Protein AF-A0A096M8L5-F1 (afdb_monomer)

Organism: Poecilia formosa (NCBI:txid48698)

Mean predicted aligned error: 12.7 Å

Radius of gyration: 26.55 Å; Cα contacts (8 Å, |Δi|>4): 60; chains: 1; bounding box: 54×71×53 Å

Foldseek 3Di:
DVVVVVVVVVVVVVVVVVVVVVVVCCVVVVDDDPPPCPTPVNVVVVVVVVVVCVVVVVVVCVVVVHDPVNVVVVVVVVVVLLVVLVVVLVVLVVVCVVPDDPDDPPPDDPVVVVVVVVVVVVSVQSNQVSDVQRKDFDPPPDDPPDDPVPPGGPDIDGDDDDPVPPDD

pLDDT: mean 83.54, std 12.64, range [34.56, 95.94]

Secondary structure (DSSP, 8-state):
-HHHHHHHHHHHHHHHHHHHHHHHHHHTTSS--TT-TT-HHHHHHHHHHHHHHHHHHHHHHHHTT--HHHHHHHHHHHHHHHHHHHHHHHHHHHHHHHH------TT--HHHHHHHHHHHHHHHHHHHHTSSSPEEE-TT-PPTT--TT--S-S-EEE----GGG---

Structure (mmCIF, N/CA/C/O backbone):
data_AF-A0A096M8L5-F1
#
_entry.id   AF-A0A096M8L5-F1
#
loop_
_atom_site.group_PDB
_atom_site.id
_atom_site.type_symbol
_atom_site.label_atom_id
_atom_site.label_alt_id
_atom_site.label_comp_id
_atom_site.label_asym_id
_atom_site.label_entity_id
_atom_site.label_seq_id
_atom_site.pdbx_PDB_ins_code
_atom_site.Cartn_x
_atom_site.Cartn_y
_atom_site.Cartn_z
_atom_site.occupancy
_atom_site.B_iso_or_equiv
_atom_site.auth_seq_id
_atom_site.auth_comp_id
_atom_site.auth_asym_id
_atom_site.auth_atom_id
_atom_site.pdbx_PDB_model_num
ATOM 1 N N . ARG A 1 1 ? 16.024 59.455 9.142 1.00 62.53 1 ARG A N 1
ATOM 2 C CA . ARG A 1 1 ? 16.166 58.588 7.944 1.00 62.53 1 ARG A CA 1
ATOM 3 C C . ARG A 1 1 ? 17.204 57.492 8.172 1.00 62.53 1 ARG A C 1
ATOM 5 O O . ARG A 1 1 ? 16.772 56.380 8.407 1.00 62.53 1 ARG A O 1
ATOM 12 N N . LYS A 1 2 ? 18.502 57.797 8.334 1.00 75.19 2 LYS A N 1
ATOM 13 C CA . LYS A 1 2 ? 19.564 56.783 8.570 1.00 75.19 2 LYS A CA 1
ATOM 14 C C . LYS A 1 2 ? 19.335 55.781 9.725 1.00 75.19 2 LYS A C 1
ATOM 16 O O . LYS A 1 2 ? 19.750 54.636 9.624 1.00 75.19 2 LYS A O 1
ATOM 21 N N . ILE A 1 3 ? 18.700 56.196 10.827 1.00 80.00 3 ILE A N 1
ATOM 22 C CA . ILE A 1 3 ? 18.400 55.302 11.969 1.00 80.00 3 ILE A CA 1
ATOM 23 C C . ILE A 1 3 ? 17.298 54.294 11.614 1.00 80.00 3 ILE A C 1
ATOM 25 O O . ILE A 1 3 ? 17.413 53.125 11.962 1.00 80.00 3 ILE A O 1
ATOM 29 N N . ILE A 1 4 ? 16.277 54.741 10.880 1.00 79.69 4 ILE A N 1
ATOM 30 C CA . ILE A 1 4 ? 15.154 53.905 10.437 1.00 79.69 4 ILE A CA 1
ATOM 31 C C . ILE A 1 4 ? 15.658 52.884 9.412 1.00 79.69 4 ILE A C 1
ATOM 33 O O . ILE A 1 4 ? 15.427 51.696 9.577 1.00 79.69 4 ILE A O 1
ATOM 37 N N . GLU A 1 5 ? 16.466 53.324 8.442 1.00 84.88 5 GLU A N 1
ATOM 38 C CA . GLU A 1 5 ? 17.092 52.442 7.440 1.00 84.88 5 GLU A CA 1
ATOM 39 C C . GLU A 1 5 ? 17.976 51.359 8.084 1.00 84.88 5 GLU A C 1
ATOM 41 O O . GLU A 1 5 ? 18.007 50.212 7.638 1.00 84.88 5 GLU A O 1
ATOM 46 N N . LYS A 1 6 ? 18.694 51.701 9.162 1.00 88.88 6 LYS A N 1
ATOM 47 C CA . LYS A 1 6 ? 19.486 50.724 9.919 1.00 88.88 6 LYS A CA 1
ATOM 48 C C . LYS A 1 6 ? 18.592 49.717 10.647 1.00 88.88 6 LYS A C 1
ATOM 50 O O . LYS A 1 6 ? 18.864 48.523 10.585 1.00 88.88 6 LYS A O 1
ATOM 55 N N . GLN A 1 7 ? 17.528 50.189 11.297 1.00 86.19 7 GLN A N 1
ATOM 56 C CA . GLN A 1 7 ? 16.564 49.324 11.983 1.00 86.19 7 GLN A CA 1
ATOM 57 C C . GLN A 1 7 ? 15.866 48.365 11.014 1.00 86.19 7 GLN A C 1
ATOM 59 O O . GLN A 1 7 ? 15.718 47.191 11.336 1.00 86.19 7 GLN A O 1
ATOM 64 N N . GLU A 1 8 ? 15.500 48.826 9.817 1.00 88.25 8 GLU A N 1
ATOM 65 C CA . GLU A 1 8 ? 14.907 47.983 8.772 1.00 88.25 8 GLU A CA 1
ATOM 66 C C . GLU A 1 8 ? 15.873 46.888 8.309 1.00 88.25 8 GLU A C 1
ATOM 68 O O . GLU A 1 8 ? 15.488 45.724 8.212 1.00 88.25 8 GLU A O 1
ATOM 73 N N . LYS A 1 9 ? 17.151 47.227 8.098 1.00 91.62 9 LYS A N 1
ATOM 74 C CA . LYS A 1 9 ? 18.178 46.253 7.702 1.00 91.62 9 LYS A CA 1
ATOM 75 C C . LYS A 1 9 ? 18.429 45.189 8.775 1.00 91.62 9 LYS A C 1
ATOM 77 O O . LYS A 1 9 ? 18.625 44.017 8.448 1.00 91.62 9 LYS A O 1
ATOM 82 N N . ASP A 1 10 ? 18.426 45.587 10.043 1.00 88.94 10 ASP A N 1
ATOM 83 C CA . ASP A 1 10 ? 18.606 44.662 11.163 1.00 88.94 10 ASP A CA 1
ATOM 84 C C . ASP A 1 10 ? 17.390 43.729 11.308 1.00 88.94 10 ASP A C 1
ATOM 86 O O . ASP A 1 10 ? 17.554 42.531 11.542 1.00 88.94 10 ASP A O 1
ATOM 90 N N . LEU A 1 11 ? 16.177 44.248 11.096 1.00 89.75 11 LEU A N 1
ATOM 91 C CA . LEU A 1 11 ? 14.937 43.471 11.142 1.00 89.75 11 LEU A CA 1
ATOM 92 C C . LEU A 1 11 ? 14.865 42.454 9.993 1.00 89.75 11 LEU A C 1
ATOM 94 O O . LEU A 1 11 ? 14.497 41.301 10.217 1.00 89.75 11 LEU A O 1
ATOM 98 N N . GLU A 1 12 ? 15.302 42.844 8.796 1.00 91.31 12 GLU A N 1
ATOM 99 C CA . GLU A 1 12 ? 15.388 41.944 7.642 1.00 91.31 12 GLU A CA 1
ATOM 100 C C . GLU A 1 12 ? 16.405 40.814 7.883 1.00 91.31 12 GLU A C 1
ATOM 102 O O . GLU A 1 12 ? 16.093 39.641 7.694 1.00 91.31 12 GLU A O 1
ATOM 107 N N . SER A 1 13 ? 17.583 41.138 8.428 1.00 92.94 13 SER A N 1
ATOM 108 C CA . SER A 1 13 ? 18.605 40.148 8.807 1.00 92.94 13 SER A CA 1
ATOM 109 C C . SER A 1 13 ? 18.115 39.168 9.879 1.00 92.94 13 SER A C 1
ATOM 111 O O . SER A 1 13 ? 18.414 37.972 9.827 1.00 92.94 13 SER A O 1
ATOM 113 N N . LEU A 1 14 ? 17.337 39.650 10.854 1.00 90.88 14 LEU A N 1
ATOM 114 C CA . LEU A 1 14 ? 16.706 38.788 11.853 1.00 90.88 14 LEU A CA 1
ATOM 115 C C . LEU A 1 14 ? 15.666 37.864 11.216 1.00 90.88 14 LEU A C 1
ATOM 117 O O . LEU A 1 14 ? 15.667 36.669 11.511 1.00 90.88 14 LEU A O 1
ATOM 121 N N . LYS A 1 15 ? 14.826 38.384 10.316 1.00 90.56 15 LYS A N 1
ATOM 122 C CA . LYS A 1 15 ? 13.838 37.587 9.580 1.00 90.56 15 LYS A CA 1
ATOM 123 C C . LYS A 1 15 ? 14.508 36.460 8.790 1.00 90.56 15 LYS A C 1
ATOM 125 O O . LYS A 1 15 ? 14.076 35.314 8.899 1.00 90.56 15 LYS A O 1
ATOM 130 N N . ASP A 1 16 ? 15.590 36.759 8.071 1.00 92.06 16 ASP A N 1
ATOM 131 C CA . ASP A 1 16 ? 16.328 35.775 7.270 1.00 92.06 16 ASP A CA 1
ATOM 132 C C . ASP A 1 16 ? 16.984 34.690 8.132 1.00 92.06 16 ASP A C 1
ATOM 134 O O . ASP A 1 16 ? 16.954 33.504 7.792 1.00 92.06 16 ASP A O 1
ATOM 138 N N . LYS A 1 17 ? 17.549 35.067 9.284 1.00 90.81 17 LYS A N 1
ATOM 139 C CA . LYS A 1 17 ? 18.120 34.104 10.238 1.00 90.81 17 LYS A CA 1
ATOM 140 C C . LYS A 1 17 ? 17.056 33.173 10.807 1.00 90.81 17 LYS A C 1
ATOM 142 O O . LYS A 1 17 ? 17.249 31.960 10.790 1.00 90.81 17 LYS A O 1
ATOM 147 N N . VAL A 1 18 ? 15.926 33.727 11.247 1.00 88.62 18 VAL A N 1
ATOM 148 C CA . VAL A 1 18 ? 14.802 32.941 11.774 1.00 88.62 18 VAL A CA 1
ATOM 149 C C . VAL A 1 18 ? 14.257 31.999 10.700 1.00 88.62 18 VAL A C 1
ATOM 151 O O . VAL A 1 18 ? 14.047 30.819 10.971 1.00 88.62 18 VAL A O 1
ATOM 154 N N . ALA A 1 19 ? 14.091 32.475 9.463 1.00 85.19 19 ALA A N 1
ATOM 155 C CA . ALA A 1 19 ? 13.648 31.642 8.349 1.00 85.19 19 ALA A CA 1
ATOM 156 C C . ALA A 1 19 ? 14.611 30.471 8.084 1.00 85.19 19 ALA A C 1
ATOM 158 O O . ALA A 1 19 ? 14.164 29.334 7.917 1.00 85.19 19 ALA A O 1
ATOM 159 N N . ASN A 1 20 ? 15.923 30.720 8.111 1.00 85.19 20 ASN A N 1
ATOM 160 C CA . ASN A 1 20 ? 16.938 29.684 7.924 1.00 85.19 20 ASN A CA 1
ATOM 161 C C . ASN A 1 20 ? 16.948 28.649 9.059 1.00 85.19 20 ASN A C 1
ATOM 163 O O . ASN A 1 20 ? 17.020 27.451 8.789 1.00 85.19 20 ASN A O 1
ATOM 167 N N . GLU A 1 21 ? 16.835 29.071 10.321 1.00 80.56 21 GLU A N 1
ATOM 168 C CA . GLU A 1 21 ? 16.778 28.154 11.470 1.00 80.56 21 GLU A CA 1
ATOM 169 C C . GLU A 1 21 ? 15.517 27.282 11.463 1.00 80.56 21 GLU A C 1
ATOM 171 O O . GLU A 1 21 ? 15.583 26.075 11.731 1.00 80.56 21 GLU A O 1
ATOM 176 N N . VAL A 1 22 ? 14.372 27.866 11.100 1.00 78.88 22 VAL A N 1
ATOM 177 C CA . VAL A 1 22 ? 13.114 27.132 10.928 1.00 78.88 22 VAL A CA 1
ATOM 178 C C . VAL A 1 22 ? 13.233 26.135 9.772 1.00 78.88 22 VAL A C 1
ATOM 180 O O . VAL A 1 22 ? 12.887 24.965 9.942 1.00 78.88 22 VAL A O 1
ATOM 183 N N . ALA A 1 23 ? 13.786 26.545 8.625 1.00 77.94 23 ALA A N 1
ATOM 184 C CA . ALA A 1 23 ? 13.991 25.667 7.471 1.00 77.94 23 ALA A CA 1
ATOM 185 C C . ALA A 1 23 ? 14.943 24.499 7.781 1.00 77.94 23 ALA A C 1
ATOM 187 O O . ALA A 1 23 ? 14.675 23.359 7.396 1.00 77.94 23 ALA A O 1
ATOM 188 N N . LEU A 1 24 ? 16.029 24.753 8.518 1.00 75.94 24 LEU A N 1
ATOM 189 C CA . LEU A 1 24 ? 16.956 23.716 8.975 1.00 75.94 24 LEU A CA 1
ATOM 190 C C . LEU A 1 24 ? 16.294 22.755 9.969 1.00 75.94 24 LEU A C 1
ATOM 192 O O . LEU A 1 24 ? 16.507 21.545 9.885 1.00 75.94 24 LEU A O 1
ATOM 196 N N . SER A 1 25 ? 15.458 23.260 10.876 1.00 69.44 25 SER A N 1
ATOM 197 C CA . SER A 1 25 ? 14.715 22.429 11.834 1.00 69.44 25 SER A CA 1
ATOM 198 C C . SER A 1 25 ? 13.689 21.519 11.143 1.00 69.44 25 SER A C 1
ATOM 200 O O . SER A 1 25 ? 13.581 20.346 11.501 1.00 69.44 25 SER A O 1
ATOM 202 N N . ILE A 1 26 ? 13.022 22.005 10.088 1.00 69.31 26 ILE A N 1
ATOM 203 C CA . ILE A 1 26 ? 12.128 21.193 9.244 1.00 69.31 26 ILE A CA 1
ATOM 204 C C . ILE A 1 26 ? 12.935 20.137 8.477 1.00 69.31 26 ILE A C 1
ATOM 206 O O . ILE A 1 26 ? 12.574 18.962 8.469 1.00 69.31 26 ILE A O 1
ATOM 210 N N . LYS A 1 27 ? 14.067 20.527 7.873 1.00 71.31 27 LYS A N 1
ATOM 211 C CA . LYS A 1 27 ? 14.944 19.619 7.111 1.00 71.31 27 LYS A CA 1
ATOM 212 C C . LYS A 1 27 ? 15.531 18.497 7.975 1.00 71.31 27 LYS A C 1
ATOM 214 O O . LYS A 1 27 ? 15.735 17.394 7.483 1.00 71.31 27 LYS A O 1
ATOM 219 N N . THR A 1 28 ? 15.811 18.779 9.245 1.00 70.88 28 THR A N 1
ATOM 220 C CA . THR A 1 28 ? 16.353 17.810 10.214 1.00 70.88 28 THR A CA 1
ATOM 221 C C . THR A 1 28 ? 15.272 16.998 10.935 1.00 70.88 28 THR A C 1
ATOM 223 O O . THR A 1 28 ? 15.607 16.146 11.753 1.00 70.88 28 THR A O 1
ATOM 226 N N . GLY A 1 29 ? 13.984 17.237 10.649 1.00 62.66 29 GLY A N 1
ATOM 227 C CA . GLY A 1 29 ? 12.860 16.544 11.289 1.00 62.66 29 GLY A CA 1
ATOM 228 C C . GLY A 1 29 ? 12.617 16.943 12.749 1.00 62.66 29 GLY A C 1
ATOM 229 O O . GLY A 1 29 ? 11.871 16.266 13.451 1.00 62.66 29 GLY A O 1
ATOM 230 N N . LYS A 1 30 ? 13.238 18.032 13.225 1.00 67.38 30 LYS A N 1
ATOM 231 C CA . LYS A 1 30 ? 13.083 18.550 14.596 1.00 67.38 30 LYS A CA 1
ATOM 232 C C . LYS A 1 30 ? 11.774 19.330 14.779 1.00 67.38 30 LYS A C 1
ATOM 234 O O . LYS A 1 30 ? 11.296 19.470 15.902 1.00 67.38 30 LYS A O 1
ATOM 239 N N . THR A 1 31 ? 11.189 19.817 13.684 1.00 68.00 31 THR A N 1
ATOM 240 C CA . THR A 1 31 ? 9.877 20.477 13.625 1.00 68.00 31 THR A CA 1
ATOM 241 C C . THR A 1 31 ? 9.081 19.974 12.415 1.00 68.00 31 THR A C 1
ATOM 243 O O . THR A 1 31 ? 9.646 19.710 11.355 1.00 68.00 31 THR A O 1
ATOM 246 N N . GLU A 1 32 ? 7.761 19.815 12.556 1.00 68.94 32 GLU A N 1
ATOM 247 C CA . GLU A 1 32 ? 6.908 19.310 11.470 1.00 68.94 32 GLU A CA 1
ATOM 248 C C . GLU A 1 32 ? 6.517 20.411 10.476 1.00 68.94 32 GLU A C 1
ATOM 250 O O . GLU A 1 32 ? 6.162 21.524 10.864 1.00 68.94 32 GLU A O 1
ATOM 255 N N . SER A 1 33 ? 6.513 20.085 9.180 1.00 72.56 33 SER A N 1
ATOM 256 C CA . SER A 1 33 ? 5.931 20.956 8.155 1.00 72.56 33 SER A CA 1
ATOM 257 C C . SER A 1 33 ? 4.406 20.968 8.277 1.00 72.56 33 SER A C 1
ATOM 259 O O . SER A 1 33 ? 3.757 19.943 8.064 1.00 72.56 33 SER A O 1
ATOM 261 N N . LEU A 1 34 ? 3.821 22.137 8.550 1.00 69.12 34 LEU A N 1
ATOM 262 C CA . LEU A 1 34 ? 2.363 22.321 8.606 1.00 69.12 34 LEU A CA 1
ATOM 263 C C . LEU A 1 34 ? 1.679 22.131 7.241 1.00 69.12 34 LEU A C 1
ATOM 265 O O . LEU A 1 34 ? 0.483 21.865 7.182 1.00 69.12 34 LEU A O 1
ATOM 269 N N . ASN A 1 35 ? 2.442 22.218 6.149 1.00 75.56 35 ASN A N 1
ATOM 270 C CA . ASN A 1 35 ? 1.947 21.986 4.792 1.00 75.56 35 ASN A CA 1
ATOM 271 C C . ASN A 1 35 ? 2.010 20.507 4.384 1.00 75.56 35 ASN A C 1
ATOM 273 O O . ASN A 1 35 ? 1.540 20.158 3.304 1.00 75.56 35 ASN A O 1
ATOM 277 N N . ASN A 1 36 ? 2.593 19.632 5.213 1.00 78.25 36 ASN A N 1
ATOM 278 C CA . ASN A 1 36 ? 2.526 18.195 4.987 1.00 78.25 36 ASN A CA 1
ATOM 279 C C . ASN A 1 36 ? 1.119 17.699 5.379 1.00 78.25 36 ASN A C 1
ATOM 281 O O . ASN A 1 36 ? 0.793 17.699 6.573 1.00 78.25 36 ASN A O 1
ATOM 285 N N . PRO A 1 37 ? 0.296 17.230 4.419 1.00 75.44 37 PRO A N 1
ATOM 286 C CA . PRO A 1 37 ? -1.058 16.758 4.707 1.00 75.44 37 PRO A CA 1
ATOM 287 C C . PRO A 1 37 ? -1.089 15.514 5.612 1.00 75.44 37 PRO A C 1
ATOM 289 O O . PRO A 1 37 ? -2.146 15.170 6.135 1.00 75.4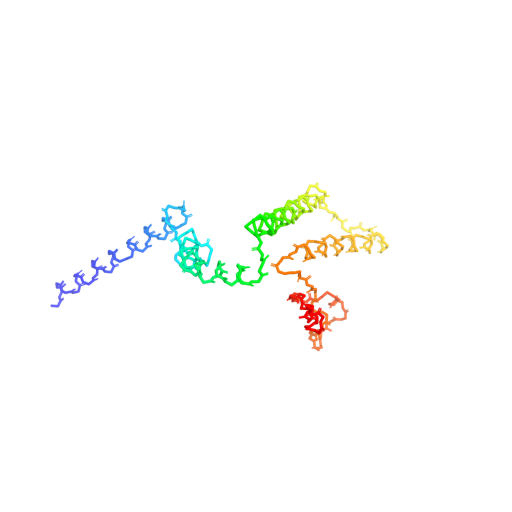4 37 PRO A O 1
ATOM 292 N N . VAL A 1 38 ? 0.059 14.861 5.819 1.00 83.31 38 VAL A N 1
ATOM 293 C CA . VAL A 1 38 ? 0.238 13.661 6.647 1.00 83.31 38 VAL A CA 1
ATOM 294 C C . VAL A 1 38 ? 1.211 13.929 7.814 1.00 83.31 38 VAL A C 1
ATOM 296 O O . VAL A 1 38 ? 1.887 13.022 8.288 1.00 83.31 38 VAL A O 1
ATOM 299 N N . SER A 1 39 ? 1.325 15.179 8.287 1.00 85.06 39 SER A N 1
ATOM 300 C CA . SER A 1 39 ? 2.082 15.488 9.517 1.00 85.06 39 SER A CA 1
ATOM 301 C C . SER A 1 39 ? 1.436 14.852 10.755 1.00 85.06 39 SER A C 1
ATOM 303 O O . SER A 1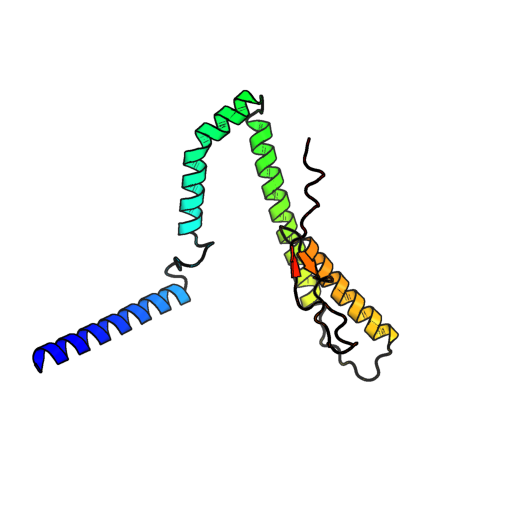 39 ? 0.215 14.676 10.806 1.00 85.06 39 SER A O 1
ATOM 305 N N . GLN A 1 40 ? 2.225 14.528 11.785 1.00 84.00 40 GLN A N 1
ATOM 306 C CA . GLN A 1 40 ? 1.711 13.935 13.023 1.00 84.00 40 GLN A CA 1
ATOM 307 C C . GLN A 1 40 ? 0.673 14.851 13.677 1.00 84.00 40 GLN A C 1
ATOM 309 O O . GLN A 1 40 ? -0.358 14.374 14.154 1.00 84.00 40 GLN A O 1
ATOM 314 N N . THR A 1 41 ? 0.926 16.159 13.683 1.00 84.56 41 THR A N 1
ATOM 315 C CA . THR A 1 41 ? -0.005 17.174 14.187 1.00 84.56 41 THR A CA 1
ATOM 316 C C . THR A 1 41 ? -1.332 17.121 13.435 1.00 84.56 41 THR A C 1
ATOM 318 O O . THR A 1 41 ? -2.382 16.971 14.060 1.00 84.56 41 THR A O 1
ATOM 321 N N . ARG A 1 42 ? -1.302 17.126 12.095 1.00 87.00 42 ARG A N 1
ATOM 322 C CA . ARG A 1 42 ? -2.528 17.064 11.291 1.00 87.00 42 ARG A CA 1
ATOM 323 C C . ARG A 1 42 ? -3.295 15.755 11.489 1.00 87.00 42 ARG A C 1
ATOM 325 O O . ARG A 1 42 ? -4.522 15.761 11.565 1.00 87.00 42 ARG A O 1
ATOM 332 N N . LEU A 1 43 ? -2.589 14.632 11.608 1.00 89.19 43 LEU A N 1
ATOM 333 C CA . LEU A 1 43 ? -3.200 13.329 11.880 1.00 89.19 43 LEU A CA 1
ATOM 334 C C . LEU A 1 43 ? -3.899 13.289 13.246 1.00 89.19 43 LEU A C 1
ATOM 336 O O . LEU A 1 43 ? -4.986 12.719 13.350 1.00 89.19 43 LEU A O 1
ATOM 340 N N . LYS A 1 44 ? -3.318 13.919 14.277 1.00 89.75 44 LYS A N 1
ATOM 341 C CA . LYS A 1 44 ? -3.952 14.052 15.601 1.00 89.75 44 LYS A CA 1
ATOM 342 C C . LYS A 1 44 ? -5.252 14.849 15.518 1.00 89.75 44 LYS A C 1
ATOM 344 O O . LYS A 1 44 ? -6.276 14.360 15.980 1.00 89.75 44 LYS A O 1
ATOM 349 N N . GLU A 1 45 ? -5.239 16.005 14.857 1.00 90.69 45 GLU A N 1
ATOM 350 C CA . GLU A 1 45 ? -6.444 16.830 14.675 1.00 90.69 45 GLU A CA 1
ATOM 351 C C . GLU A 1 45 ? -7.575 16.064 13.972 1.00 90.69 45 GLU A C 1
ATOM 353 O O . GLU A 1 45 ? -8.726 16.095 14.406 1.00 90.69 45 GLU A O 1
ATOM 358 N N . LEU A 1 46 ? -7.253 15.343 12.892 1.00 92.56 46 LEU A N 1
ATOM 359 C CA . LEU A 1 46 ? -8.229 14.540 12.149 1.00 92.56 46 LEU A CA 1
ATOM 360 C C . LEU A 1 46 ? -8.792 13.389 12.996 1.00 92.56 46 LEU A C 1
ATOM 362 O O . LEU A 1 46 ? -9.976 13.054 12.893 1.00 92.56 46 LEU A O 1
ATOM 366 N N . TYR A 1 47 ? -7.958 12.784 13.843 1.00 92.75 47 TYR A N 1
ATOM 367 C CA . TYR A 1 47 ? -8.394 11.755 14.779 1.00 92.75 47 TYR A CA 1
ATOM 368 C C . TYR A 1 47 ? -9.310 12.320 15.874 1.00 92.75 47 TYR A C 1
ATOM 370 O O . TYR A 1 47 ? -10.332 11.707 16.198 1.00 92.75 47 TYR A O 1
ATOM 378 N N . ASP A 1 48 ? -8.996 13.501 16.404 1.00 95.00 48 ASP A N 1
ATOM 379 C CA . ASP A 1 48 ? -9.831 14.183 17.393 1.00 95.00 48 ASP A CA 1
ATOM 380 C C . ASP A 1 48 ? -11.193 14.575 16.806 1.00 95.00 48 ASP A C 1
ATOM 382 O O . ASP A 1 48 ? -12.225 14.336 17.439 1.00 95.00 48 ASP A O 1
ATOM 386 N N . ASP A 1 49 ? -11.242 15.056 15.560 1.00 95.31 49 ASP A N 1
ATOM 387 C CA . ASP A 1 49 ? -12.505 15.291 14.848 1.00 95.31 49 ASP A CA 1
ATOM 388 C C . ASP A 1 49 ? -13.337 13.999 14.699 1.00 95.31 49 ASP A C 1
ATOM 390 O O . ASP A 1 49 ? -14.541 13.971 14.989 1.00 95.31 49 ASP A O 1
ATOM 394 N N . LEU A 1 50 ? -12.703 12.886 14.312 1.00 93.69 50 LEU A N 1
ATOM 395 C CA . LEU A 1 50 ? -13.373 11.584 14.244 1.00 93.69 50 LEU A CA 1
ATOM 396 C C . LEU A 1 50 ? -13.933 11.171 15.614 1.00 93.69 50 LEU A C 1
ATOM 398 O O . LEU A 1 50 ? -15.072 10.696 15.706 1.00 93.69 50 LEU A O 1
ATOM 402 N N . ARG A 1 51 ? -13.163 11.378 16.686 1.00 94.25 51 ARG A N 1
ATOM 403 C CA . ARG A 1 51 ? -13.578 11.092 18.063 1.00 94.25 51 ARG A CA 1
ATOM 404 C C . ARG A 1 51 ? -14.756 11.971 18.490 1.00 94.25 51 ARG A C 1
ATOM 406 O O . ARG A 1 51 ? -15.682 11.460 19.120 1.00 94.25 51 ARG A O 1
ATOM 413 N N . CYS A 1 52 ? -14.787 13.239 18.089 1.00 95.38 52 CYS A N 1
ATOM 414 C CA . CYS A 1 52 ? -15.925 14.138 18.301 1.00 95.38 52 CYS A CA 1
ATOM 415 C C . CYS A 1 52 ? -17.193 13.658 17.575 1.00 95.38 52 CYS A C 1
ATOM 417 O O . CYS A 1 52 ? -18.300 13.760 18.109 1.00 95.38 52 CYS A O 1
ATOM 419 N N . ARG A 1 53 ? -17.058 13.070 16.379 1.00 95.62 53 ARG A N 1
ATOM 420 C CA . ARG A 1 53 ? -18.186 12.501 15.615 1.00 95.62 53 ARG A CA 1
ATOM 421 C C . ARG A 1 53 ? -18.615 11.109 16.092 1.00 95.62 53 ARG A C 1
ATOM 423 O O . ARG A 1 53 ? -19.761 10.709 15.854 1.00 95.62 53 ARG A O 1
ATOM 430 N N . TRP A 1 54 ? -17.754 10.385 16.809 1.00 94.00 54 TRP A N 1
ATOM 431 C CA . TRP A 1 54 ? -18.001 9.015 17.269 1.00 94.00 54 TRP A CA 1
ATOM 432 C C . TRP A 1 54 ? -19.336 8.805 18.008 1.00 94.00 54 TRP A C 1
ATOM 434 O O . TRP A 1 54 ? -20.022 7.832 17.690 1.00 94.00 54 TRP A O 1
ATOM 444 N N . PRO A 1 55 ? -19.805 9.680 18.925 1.00 95.19 55 PRO A N 1
ATOM 445 C CA . PRO A 1 55 ? -21.091 9.485 19.599 1.00 95.19 55 PRO A CA 1
ATOM 446 C C . PRO A 1 55 ? -22.297 9.439 18.648 1.00 95.19 55 PRO A C 1
ATOM 448 O O . PRO A 1 55 ? -23.284 8.759 18.938 1.00 95.19 55 PRO A O 1
ATOM 451 N N . LYS A 1 56 ? -22.244 10.155 17.516 1.00 95.50 56 LYS A N 1
ATOM 452 C CA . LYS A 1 56 ? -23.286 10.104 16.476 1.00 95.50 56 LYS A CA 1
ATOM 453 C C . LYS A 1 56 ? -23.206 8.778 15.713 1.00 95.50 56 LYS A C 1
ATOM 455 O O . LYS A 1 56 ? -24.206 8.072 15.620 1.00 95.50 56 LYS A O 1
ATOM 460 N N . ILE A 1 57 ? -22.006 8.390 15.277 1.00 94.00 57 ILE A N 1
ATOM 461 C CA . ILE A 1 57 ? -21.746 7.122 14.569 1.00 94.00 57 ILE A CA 1
ATOM 462 C C . ILE A 1 57 ? -22.169 5.921 15.425 1.00 94.00 57 ILE A C 1
ATOM 464 O O . ILE A 1 57 ? -22.909 5.054 14.971 1.00 94.00 57 ILE A O 1
ATOM 468 N N . LYS A 1 58 ? -21.772 5.898 16.702 1.00 93.25 58 LYS A N 1
ATOM 469 C CA . LYS A 1 58 ? -22.127 4.851 17.667 1.00 93.25 58 LYS A CA 1
ATOM 470 C C . LYS A 1 58 ? -23.640 4.685 17.807 1.00 93.25 58 LYS A C 1
ATOM 472 O O . LYS A 1 58 ? -24.116 3.554 17.874 1.00 93.25 58 LYS A O 1
ATOM 477 N N . ARG A 1 59 ? -24.398 5.787 17.866 1.00 93.94 59 ARG A N 1
ATOM 478 C CA . ARG A 1 59 ? -25.869 5.743 17.927 1.00 93.94 59 ARG A CA 1
ATOM 479 C C . ARG A 1 59 ? -26.461 5.096 16.674 1.00 93.94 59 ARG A C 1
ATOM 481 O O . ARG A 1 59 ? -27.290 4.204 16.815 1.00 93.94 59 ARG A O 1
ATOM 488 N N . LEU A 1 60 ? -25.975 5.475 15.492 1.00 94.38 60 LEU A N 1
ATOM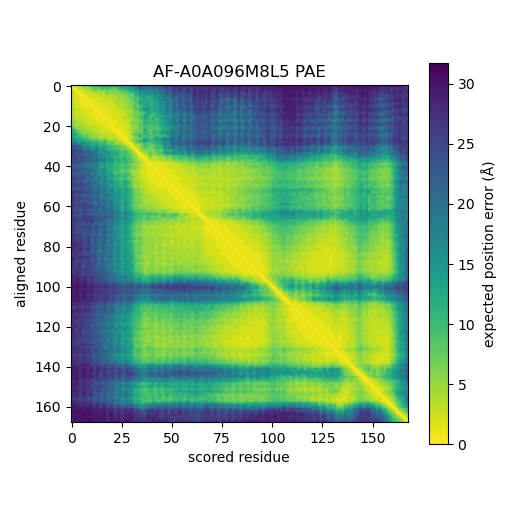 489 C CA . LEU A 1 60 ? -26.412 4.900 14.214 1.00 94.38 60 LEU A CA 1
ATOM 490 C C . LEU A 1 60 ? -26.062 3.410 14.081 1.00 94.38 60 LEU A C 1
ATOM 492 O O . LEU A 1 60 ? -26.849 2.620 13.574 1.00 94.38 60 LEU A O 1
ATOM 496 N N . LEU A 1 61 ? -24.890 2.988 14.554 1.00 93.50 61 LEU A N 1
ATOM 497 C CA . LEU A 1 61 ? -24.507 1.572 14.539 1.00 93.50 61 LEU A CA 1
ATOM 498 C C . LEU A 1 61 ? -25.420 0.737 15.446 1.00 93.50 61 LEU A C 1
ATOM 500 O O . LEU A 1 61 ? -25.875 -0.333 15.044 1.00 93.50 61 LEU A O 1
ATOM 504 N N . LYS A 1 62 ? -25.744 1.262 16.635 1.00 91.38 62 LYS A N 1
ATOM 505 C CA . LYS A 1 62 ? -26.689 0.626 17.561 1.00 91.38 62 LYS A CA 1
ATOM 506 C C . LYS A 1 62 ? -28.100 0.535 16.981 1.00 91.38 62 LYS A C 1
ATOM 508 O O . LYS A 1 62 ? -28.711 -0.523 17.093 1.00 91.38 62 LYS A O 1
ATOM 513 N N . SER A 1 63 ? -28.610 1.598 16.350 1.00 92.62 63 SER A N 1
ATOM 514 C CA . SER A 1 63 ? -29.941 1.571 15.722 1.00 92.62 63 SER A CA 1
ATOM 515 C C . SER A 1 63 ? -30.011 0.565 14.570 1.00 92.62 63 SER A C 1
ATOM 517 O O . SER A 1 63 ? -31.033 -0.084 14.387 1.00 92.62 63 SER A O 1
ATOM 519 N N . ASN A 1 64 ? -28.897 0.357 13.863 1.00 91.12 64 ASN A N 1
ATOM 520 C CA . ASN A 1 64 ? -28.746 -0.673 12.832 1.00 91.12 64 ASN A CA 1
ATOM 521 C C . ASN A 1 64 ? -28.399 -2.070 13.385 1.00 91.12 64 ASN A C 1
ATOM 523 O O . ASN A 1 64 ? -27.960 -2.939 12.631 1.00 91.12 64 ASN A O 1
ATOM 527 N N . LYS A 1 65 ? -28.553 -2.298 14.698 1.00 91.38 65 LYS A N 1
ATOM 528 C CA . LYS A 1 65 ? -28.296 -3.582 15.376 1.00 91.38 65 LYS A CA 1
ATOM 529 C C . LYS A 1 65 ? -26.879 -4.146 15.150 1.00 91.38 65 LYS A C 1
ATOM 531 O O . LYS A 1 65 ? -26.666 -5.350 15.274 1.00 91.38 65 LYS A O 1
ATOM 536 N N . LYS A 1 66 ? -25.886 -3.301 14.839 1.00 89.06 66 LYS A N 1
ATOM 537 C CA . LYS A 1 66 ? -24.474 -3.715 14.774 1.00 89.06 66 LYS A CA 1
ATOM 538 C C . LYS A 1 66 ? -23.904 -3.800 16.190 1.00 89.06 66 LYS A C 1
ATOM 540 O O . LYS A 1 66 ? -24.019 -2.852 16.969 1.00 89.06 66 LYS A O 1
ATOM 545 N N . THR A 1 67 ? -23.270 -4.924 16.519 1.00 91.81 67 THR A N 1
ATOM 546 C CA . THR A 1 67 ? -22.618 -5.117 17.821 1.00 91.81 67 THR A CA 1
ATOM 547 C C . THR A 1 67 ? -21.252 -4.433 17.864 1.00 91.81 67 THR A C 1
ATOM 549 O O . THR A 1 67 ? -20.635 -4.153 16.832 1.00 91.81 67 THR A O 1
ATOM 552 N N . SER A 1 68 ? -20.770 -4.155 19.076 1.00 90.62 68 SER A N 1
ATOM 553 C CA . SER A 1 68 ? -19.434 -3.589 19.299 1.00 90.62 68 SER A CA 1
ATOM 554 C C . SER A 1 68 ? -18.347 -4.496 18.709 1.00 90.62 68 SER A C 1
ATOM 556 O O . SER A 1 68 ? -17.391 -4.014 1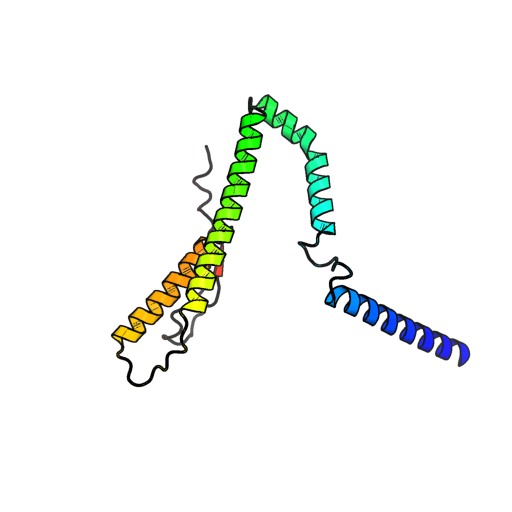8.105 1.00 90.62 68 SER A O 1
ATOM 558 N N . GLU A 1 69 ? -18.527 -5.806 18.840 1.00 92.75 69 GLU A N 1
ATOM 559 C CA . GLU A 1 69 ? -17.605 -6.849 18.401 1.00 92.75 69 GLU A CA 1
ATOM 560 C C . GLU A 1 69 ? -17.480 -6.836 16.876 1.00 92.75 69 GLU A C 1
ATOM 562 O O . GLU A 1 69 ? -16.371 -6.740 16.359 1.00 92.75 69 GLU A O 1
ATOM 567 N N . VAL A 1 70 ? -18.607 -6.796 16.153 1.00 91.94 70 VAL A N 1
ATOM 568 C CA . VAL A 1 70 ? -18.625 -6.728 14.680 1.00 91.94 70 VAL A CA 1
ATOM 569 C C . VAL A 1 70 ? -17.953 -5.454 14.165 1.00 91.94 70 VAL A C 1
ATOM 571 O O . VAL A 1 70 ? -17.233 -5.487 13.166 1.00 91.94 70 VAL A O 1
ATOM 574 N N . VAL A 1 71 ? -18.160 -4.317 14.838 1.00 91.88 71 VAL A N 1
ATOM 575 C CA . VAL A 1 71 ? -17.539 -3.039 14.453 1.00 91.88 71 VAL A CA 1
ATOM 576 C C . VAL A 1 71 ? -16.028 -3.077 14.671 1.00 91.88 71 VAL A C 1
ATOM 578 O O . VAL A 1 71 ? -15.279 -2.691 13.775 1.00 91.88 71 VAL A O 1
ATOM 581 N N . LYS A 1 72 ? -15.572 -3.568 15.830 1.00 92.06 72 LYS A N 1
ATOM 582 C CA . LYS A 1 72 ? -14.142 -3.730 16.128 1.00 92.06 72 LYS A CA 1
ATOM 583 C C . LYS A 1 72 ? -13.476 -4.672 15.132 1.00 92.06 72 LYS A C 1
ATOM 585 O O . LYS A 1 72 ? -12.423 -4.330 14.604 1.00 92.06 72 LYS A O 1
ATOM 590 N N . GLU A 1 73 ? -14.107 -5.805 14.840 1.00 93.69 73 GLU A N 1
ATOM 591 C CA . GLU A 1 73 ? -13.585 -6.777 13.881 1.00 93.69 73 GLU A CA 1
ATOM 592 C C . GLU A 1 73 ? -13.490 -6.173 12.477 1.00 93.69 73 GLU A C 1
ATOM 594 O O . GLU A 1 73 ? -12.459 -6.260 11.823 1.00 93.69 73 GLU A O 1
ATOM 599 N N . SER A 1 74 ? -14.507 -5.421 12.050 1.00 91.25 74 SER A N 1
ATOM 600 C CA . SER A 1 74 ? -14.488 -4.725 10.758 1.00 91.25 74 SER A CA 1
ATOM 601 C C . SER A 1 74 ? -13.362 -3.689 10.641 1.00 91.25 74 SER A C 1
ATOM 603 O O . SER A 1 74 ? -12.846 -3.468 9.545 1.00 91.25 74 SER A O 1
ATOM 605 N N . ILE A 1 75 ? -13.000 -3.018 11.740 1.00 91.12 75 ILE A N 1
ATOM 606 C CA . ILE A 1 75 ? -11.871 -2.076 11.775 1.00 91.12 75 ILE A CA 1
ATOM 607 C C . ILE A 1 75 ? -10.551 -2.847 11.685 1.00 91.12 75 ILE 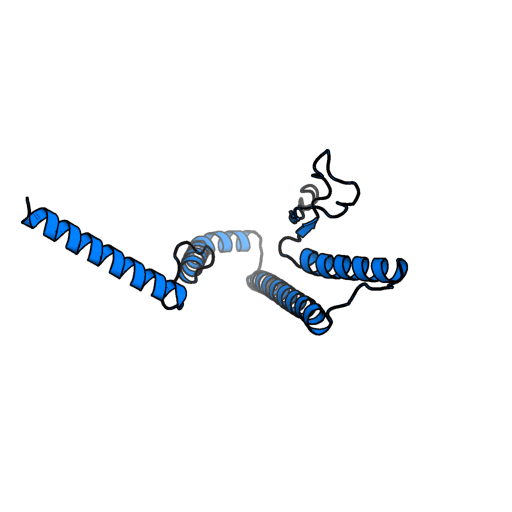A C 1
ATOM 609 O O . ILE A 1 75 ? -9.724 -2.517 10.837 1.00 91.12 75 ILE A O 1
ATOM 613 N N . LYS A 1 76 ? -10.386 -3.901 12.495 1.00 93.31 76 LYS A N 1
ATOM 614 C CA . LYS A 1 76 ? -9.191 -4.756 12.483 1.00 93.31 76 LYS A CA 1
ATOM 615 C C . LYS A 1 76 ? -8.950 -5.377 11.114 1.00 93.31 76 LYS A C 1
ATOM 617 O O . LYS A 1 76 ? -7.854 -5.263 10.585 1.00 93.31 76 LYS A O 1
ATOM 622 N N . VAL A 1 77 ? -9.978 -5.959 10.497 1.00 93.12 77 VAL A N 1
ATOM 623 C CA . VAL A 1 77 ? -9.884 -6.548 9.154 1.00 93.12 77 VAL A CA 1
ATOM 624 C C . VAL A 1 77 ? -9.406 -5.514 8.135 1.00 93.12 77 VAL A C 1
ATOM 626 O O . VAL A 1 77 ? -8.553 -5.827 7.311 1.00 93.12 77 VAL A O 1
ATOM 629 N N . ARG A 1 78 ? -9.904 -4.269 8.184 1.00 91.50 78 ARG A N 1
ATOM 630 C CA . ARG A 1 78 ? -9.420 -3.204 7.286 1.00 91.50 78 ARG A CA 1
ATOM 631 C C . ARG A 1 78 ? -7.961 -2.838 7.550 1.00 91.50 78 ARG A C 1
ATOM 633 O O . ARG A 1 78 ? -7.219 -2.664 6.591 1.00 91.50 78 ARG A O 1
ATOM 640 N N . GLN A 1 79 ? -7.554 -2.744 8.814 1.00 91.19 79 GLN A N 1
ATOM 641 C CA . GLN A 1 79 ? -6.165 -2.466 9.188 1.00 91.19 79 GLN A CA 1
ATOM 642 C C . GLN A 1 79 ? -5.229 -3.582 8.718 1.00 91.19 79 GLN A C 1
ATOM 644 O O . GLN A 1 79 ? -4.261 -3.301 8.024 1.00 91.19 79 GLN A O 1
ATOM 649 N N . HIS A 1 80 ? -5.566 -4.842 8.999 1.00 93.50 80 HIS A N 1
ATOM 650 C CA . HIS A 1 80 ? -4.785 -5.996 8.559 1.00 93.50 80 HIS A CA 1
ATOM 651 C C . HIS A 1 80 ? -4.686 -6.086 7.037 1.00 93.50 80 HIS A C 1
ATOM 653 O O . HIS A 1 80 ? -3.605 -6.343 6.523 1.00 93.50 80 HIS A O 1
ATOM 659 N N . LYS A 1 81 ? -5.778 -5.818 6.306 1.00 91.62 81 LYS A N 1
ATOM 660 C CA . LYS A 1 81 ? -5.741 -5.739 4.838 1.00 91.62 81 LYS A CA 1
ATOM 661 C C . LYS A 1 81 ? -4.775 -4.661 4.353 1.00 91.62 81 LYS A C 1
ATOM 663 O O . LYS A 1 81 ? -3.990 -4.927 3.452 1.00 91.62 81 LYS A O 1
ATOM 668 N N . GLN A 1 82 ? -4.818 -3.469 4.947 1.00 91.31 82 GLN A N 1
ATOM 669 C CA . GLN A 1 82 ? -3.935 -2.371 4.554 1.00 91.31 82 GLN A CA 1
ATOM 670 C C . GLN A 1 82 ? -2.463 -2.683 4.853 1.00 91.31 82 GLN A C 1
ATOM 672 O O . GLN A 1 82 ? -1.617 -2.419 4.005 1.00 91.31 82 GLN A O 1
ATOM 677 N N . SER A 1 83 ? -2.162 -3.266 6.016 1.00 93.25 83 SER A N 1
ATOM 678 C CA . SER A 1 83 ? -0.801 -3.696 6.358 1.00 93.25 83 SER A CA 1
ATOM 679 C C . SER A 1 83 ? -0.308 -4.798 5.422 1.00 93.25 83 SER A C 1
ATOM 681 O O . SER A 1 83 ? 0.763 -4.661 4.853 1.00 93.25 83 SER A O 1
ATOM 683 N N . ALA A 1 84 ? -1.122 -5.825 5.161 1.00 95.19 84 ALA A N 1
ATOM 684 C CA . ALA A 1 84 ? -0.755 -6.893 4.233 1.00 95.19 84 ALA A CA 1
ATOM 685 C C . ALA A 1 84 ? -0.482 -6.363 2.815 1.00 95.19 84 ALA A C 1
ATOM 687 O O . ALA A 1 84 ? 0.458 -6.806 2.166 1.00 95.19 84 ALA A O 1
ATOM 688 N N . ILE A 1 85 ? -1.268 -5.390 2.340 1.00 94.56 85 ILE A N 1
ATOM 689 C CA . ILE A 1 85 ? -1.008 -4.707 1.066 1.00 94.56 85 ILE A CA 1
ATOM 690 C C . ILE A 1 85 ? 0.361 -4.018 1.085 1.00 94.56 85 ILE A C 1
ATOM 692 O O . ILE A 1 85 ? 1.129 -4.190 0.145 1.00 94.56 85 ILE A O 1
ATOM 696 N N . GLN A 1 86 ? 0.679 -3.272 2.146 1.00 93.31 86 GLN A N 1
ATOM 697 C CA . GLN A 1 86 ? 1.967 -2.583 2.278 1.00 93.31 86 GLN A CA 1
ATOM 698 C C . GLN A 1 86 ? 3.140 -3.568 2.314 1.00 93.31 86 GLN A C 1
ATOM 700 O O . GLN A 1 86 ? 4.126 -3.359 1.612 1.00 93.31 86 GLN A O 1
ATOM 705 N N . ASP A 1 87 ? 3.010 -4.663 3.062 1.00 95.50 87 ASP A N 1
ATOM 706 C CA . ASP A 1 87 ? 4.033 -5.706 3.149 1.00 95.50 87 ASP A CA 1
ATOM 707 C C . ASP A 1 87 ? 4.267 -6.366 1.780 1.00 95.50 87 ASP A C 1
ATOM 709 O O . ASP A 1 87 ? 5.4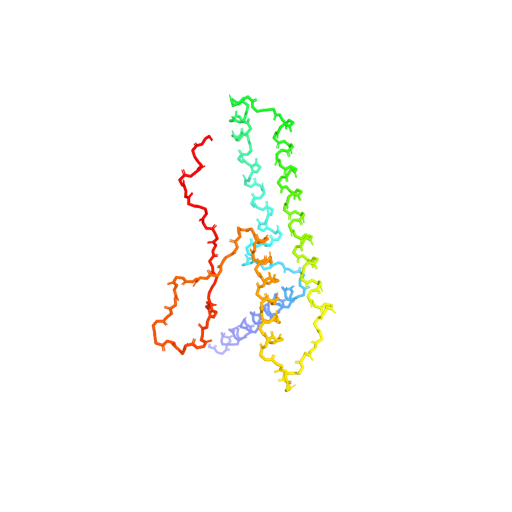10 -6.545 1.358 1.00 95.50 87 ASP A O 1
ATOM 713 N N . LEU A 1 88 ? 3.192 -6.665 1.041 1.00 95.94 88 LEU A N 1
ATOM 714 C CA . LEU A 1 88 ? 3.275 -7.208 -0.318 1.00 95.94 88 LEU A CA 1
ATOM 715 C C . LEU A 1 88 ? 3.908 -6.216 -1.299 1.00 95.94 88 LEU A C 1
ATOM 717 O O . LEU A 1 88 ? 4.754 -6.611 -2.100 1.00 95.94 88 LEU A O 1
ATOM 721 N N . GLN A 1 89 ? 3.536 -4.934 -1.234 1.00 94.69 89 GLN A N 1
ATOM 722 C CA . GLN A 1 89 ? 4.158 -3.887 -2.048 1.00 94.69 89 GLN A CA 1
ATOM 723 C C . GLN A 1 89 ? 5.656 -3.794 -1.765 1.00 94.69 89 GLN A C 1
ATOM 725 O O . GLN A 1 89 ? 6.454 -3.715 -2.698 1.00 94.69 89 GLN A O 1
ATOM 730 N N . GLN A 1 90 ? 6.045 -3.843 -0.491 1.00 93.94 90 GLN A N 1
ATOM 731 C CA . GLN A 1 90 ? 7.440 -3.768 -0.089 1.00 93.94 90 GLN A CA 1
ATOM 732 C C . GLN A 1 90 ? 8.240 -4.983 -0.572 1.00 93.94 90 GLN A C 1
ATOM 734 O O . GLN A 1 90 ? 9.337 -4.814 -1.107 1.00 93.94 90 GLN A O 1
ATOM 739 N N . ALA A 1 91 ? 7.677 -6.187 -0.431 1.00 94.25 91 ALA A N 1
ATOM 740 C CA . ALA A 1 91 ? 8.285 -7.427 -0.904 1.00 94.25 91 ALA A CA 1
ATOM 741 C C . ALA A 1 91 ? 8.473 -7.428 -2.431 1.00 94.25 91 ALA A C 1
ATOM 743 O O . ALA A 1 91 ? 9.569 -7.714 -2.906 1.00 94.25 91 ALA A O 1
ATOM 744 N N . LEU A 1 92 ? 7.445 -7.041 -3.198 1.00 93.19 92 LEU A N 1
ATOM 745 C CA . LEU A 1 92 ? 7.518 -6.938 -4.664 1.00 93.19 92 LEU A CA 1
ATOM 746 C C . LEU A 1 92 ? 8.479 -5.844 -5.138 1.00 93.19 92 LEU A C 1
ATOM 748 O O . LEU A 1 92 ? 9.131 -5.979 -6.174 1.00 93.19 92 LEU A O 1
ATOM 752 N N . TYR A 1 93 ? 8.557 -4.731 -4.410 1.00 92.50 93 TYR A N 1
ATOM 753 C CA . TYR A 1 93 ? 9.506 -3.673 -4.724 1.00 92.50 93 TYR A CA 1
ATOM 754 C C . TYR A 1 93 ? 10.944 -4.170 -4.544 1.00 92.50 93 TYR A C 1
ATOM 756 O O . TYR A 1 93 ? 11.758 -4.043 -5.457 1.00 92.50 93 TYR A O 1
ATOM 764 N N . TYR A 1 94 ? 11.257 -4.787 -3.402 1.00 90.44 94 TYR A N 1
ATOM 765 C CA . TYR A 1 94 ? 12.612 -5.270 -3.143 1.00 90.44 94 TYR A CA 1
ATOM 766 C C . TYR A 1 94 ? 13.000 -6.475 -3.998 1.00 90.44 94 TYR A C 1
ATOM 768 O O . TYR A 1 94 ? 14.135 -6.506 -4.464 1.00 90.44 94 TYR A O 1
ATOM 776 N N . SER A 1 95 ? 12.074 -7.384 -4.328 1.00 87.94 95 SER A N 1
ATOM 777 C CA . SER A 1 95 ? 12.371 -8.503 -5.237 1.00 87.94 95 SER A CA 1
ATOM 778 C C . SER A 1 95 ? 12.870 -8.025 -6.602 1.00 87.94 95 SER A C 1
ATOM 780 O O . SER A 1 95 ? 13.692 -8.678 -7.241 1.00 87.94 95 SER A O 1
ATOM 782 N N . ARG A 1 96 ? 12.386 -6.861 -7.052 1.00 85.62 96 ARG A N 1
ATOM 783 C CA . ARG A 1 96 ? 12.846 -6.224 -8.283 1.00 85.62 96 ARG A CA 1
ATOM 784 C C . ARG A 1 96 ? 14.230 -5.609 -8.128 1.00 85.62 96 ARG A C 1
ATOM 786 O O . ARG A 1 96 ? 15.071 -5.828 -8.990 1.00 85.62 96 ARG A O 1
ATOM 793 N N . ILE A 1 97 ? 14.464 -4.847 -7.060 1.00 82.00 97 ILE A N 1
ATOM 794 C CA . ILE A 1 97 ? 15.756 -4.184 -6.818 1.00 82.00 97 ILE A CA 1
ATOM 795 C C . ILE A 1 97 ? 16.882 -5.209 -6.627 1.00 82.00 97 ILE A C 1
ATOM 797 O O . ILE A 1 97 ? 17.962 -5.027 -7.179 1.00 82.00 97 ILE A O 1
ATOM 801 N N . GLU A 1 98 ? 16.627 -6.299 -5.904 1.00 78.69 98 GLU A N 1
ATOM 802 C CA . GLU A 1 98 ? 17.606 -7.369 -5.665 1.00 78.69 98 GLU A CA 1
ATOM 803 C C . GLU A 1 98 ? 17.920 -8.178 -6.934 1.00 78.69 98 GLU A C 1
ATOM 805 O O . GLU A 1 98 ? 19.049 -8.631 -7.114 1.00 78.69 98 GLU A O 1
ATOM 810 N N . GLY A 1 99 ? 16.947 -8.330 -7.839 1.00 69.25 99 GLY A N 1
ATOM 811 C CA . GLY A 1 99 ? 17.115 -9.043 -9.108 1.00 69.25 99 GLY A CA 1
ATOM 812 C C . GLY A 1 99 ? 17.634 -8.191 -10.274 1.00 69.25 99 GLY A C 1
ATOM 813 O O . GLY A 1 99 ? 18.014 -8.743 -11.309 1.00 69.25 99 GLY A O 1
ATOM 814 N N . HIS A 1 100 ? 17.654 -6.858 -10.152 1.00 66.19 100 HIS A N 1
ATOM 815 C CA . HIS A 1 100 ? 17.996 -5.963 -11.260 1.00 66.19 100 HIS A CA 1
ATOM 816 C C . HIS A 1 100 ? 19.514 -5.842 -11.454 1.00 66.19 100 HIS A C 1
ATOM 818 O O . HIS A 1 100 ? 20.151 -4.864 -11.063 1.00 66.19 100 HIS A O 1
ATOM 824 N N . VAL A 1 101 ? 20.107 -6.798 -12.164 1.00 59.34 101 VAL A N 1
ATOM 825 C CA . VAL A 1 101 ? 21.440 -6.621 -12.755 1.00 59.34 101 VAL A CA 1
ATOM 826 C C . VAL A 1 101 ? 21.295 -5.703 -13.969 1.00 59.34 101 VAL A C 1
ATOM 828 O O . VAL A 1 101 ? 20.411 -5.906 -14.796 1.00 59.34 101 VAL A O 1
ATOM 831 N N . SER A 1 102 ? 22.124 -4.663 -14.079 1.00 60.22 102 SER A N 1
ATOM 832 C CA . SER A 1 102 ? 22.147 -3.775 -15.250 1.00 60.22 102 SER A CA 1
ATOM 833 C C . SER A 1 102 ? 22.421 -4.587 -16.522 1.00 60.22 102 SER A C 1
ATOM 835 O O . SER A 1 102 ? 23.572 -4.912 -16.813 1.00 60.22 102 SER A O 1
ATOM 837 N N . LYS A 1 103 ? 21.371 -4.931 -17.276 1.00 67.88 103 LYS A N 1
ATOM 838 C CA . LYS A 1 103 ? 21.490 -5.675 -18.534 1.00 67.88 103 LYS A CA 1
ATOM 839 C C . LYS A 1 103 ? 22.006 -4.758 -19.640 1.00 67.88 103 LYS A C 1
ATOM 841 O O . LYS A 1 103 ? 21.488 -3.666 -19.866 1.00 67.88 103 LYS A O 1
ATOM 846 N N . THR A 1 104 ? 23.037 -5.210 -20.344 1.00 71.25 104 THR A N 1
ATOM 847 C CA . THR A 1 104 ? 23.492 -4.588 -21.589 1.00 71.25 104 THR A CA 1
ATOM 848 C C . THR A 1 104 ? 22.715 -5.185 -22.756 1.00 71.25 104 THR A C 1
ATOM 850 O O . THR A 1 104 ? 22.811 -6.383 -22.997 1.00 71.25 104 THR A O 1
ATOM 853 N N . TYR A 1 105 ? 22.001 -4.362 -23.522 1.00 74.81 105 TYR A N 1
ATOM 854 C CA . TYR A 1 105 ? 21.169 -4.822 -24.644 1.00 74.81 105 TYR A CA 1
ATOM 855 C C . TYR A 1 105 ? 21.939 -5.017 -25.964 1.00 74.81 105 TYR A C 1
ATOM 857 O O . TYR A 1 105 ? 21.388 -4.817 -27.043 1.00 74.81 105 TYR A O 1
ATOM 865 N N . LYS A 1 106 ? 23.230 -5.365 -25.905 1.00 76.75 106 LYS A N 1
ATOM 866 C CA . LYS A 1 106 ? 24.014 -5.647 -27.117 1.00 76.75 106 LYS A CA 1
ATOM 867 C C . LYS A 1 106 ? 23.754 -7.081 -27.571 1.00 76.75 106 LYS A C 1
ATOM 869 O O . LYS A 1 106 ? 23.837 -7.988 -26.752 1.00 76.75 106 LYS A O 1
ATOM 874 N N . ASP A 1 107 ? 23.447 -7.251 -28.855 1.00 77.06 107 ASP A N 1
ATOM 875 C CA . ASP A 1 107 ? 23.249 -8.550 -29.516 1.00 77.06 107 ASP A CA 1
ATOM 876 C C . ASP A 1 107 ? 22.148 -9.439 -28.892 1.00 77.06 107 ASP A C 1
ATOM 878 O O . ASP A 1 107 ? 22.161 -10.661 -29.042 1.00 77.06 107 ASP A O 1
ATOM 882 N N . VAL A 1 108 ? 21.176 -8.828 -28.202 1.00 81.75 108 VAL A N 1
ATOM 883 C CA . VAL A 1 108 ? 20.034 -9.528 -27.590 1.00 81.75 108 VAL A CA 1
ATOM 884 C C . VAL A 1 108 ? 18.976 -9.817 -28.652 1.00 81.75 108 VAL A C 1
ATOM 886 O O . VAL A 1 108 ? 18.664 -8.960 -29.483 1.00 81.75 108 VAL A O 1
ATOM 889 N 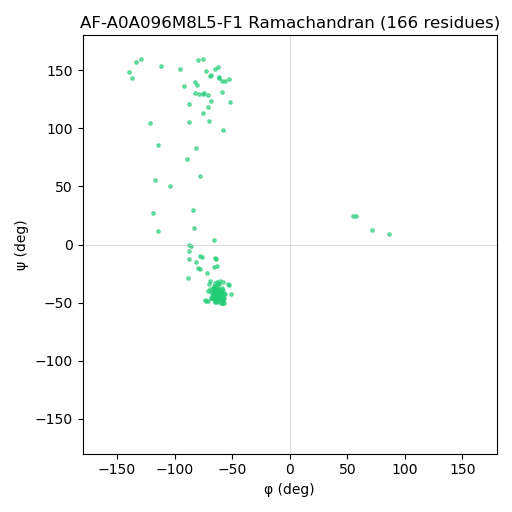N . LYS A 1 109 ? 18.411 -11.026 -28.628 1.00 88.62 109 LYS A N 1
ATOM 890 C CA . LYS A 1 109 ? 17.360 -11.409 -29.569 1.00 88.62 109 LYS A CA 1
ATOM 891 C C . LYS A 1 109 ? 16.069 -10.632 -29.277 1.00 88.62 109 LYS A C 1
ATOM 893 O O . LYS A 1 109 ? 15.768 -10.383 -28.108 1.00 88.62 109 LYS A O 1
ATOM 898 N N . PRO A 1 110 ? 15.279 -10.263 -30.301 1.00 89.31 110 PRO A N 1
ATOM 899 C CA . PRO A 1 110 ? 14.011 -9.561 -30.099 1.00 89.31 110 PRO A CA 1
ATOM 900 C C . PRO A 1 110 ? 13.052 -10.277 -29.139 1.00 89.31 110 PRO A C 1
ATOM 902 O O . PRO A 1 110 ? 12.338 -9.619 -28.389 1.00 89.31 110 PRO A O 1
ATOM 905 N N . GLU A 1 111 ? 13.050 -11.609 -29.139 1.00 89.75 111 GLU A N 1
ATOM 906 C CA . GLU A 1 111 ? 12.205 -12.424 -28.265 1.00 89.75 111 GLU A CA 1
ATOM 907 C C . GLU A 1 111 ? 12.568 -12.229 -26.787 1.00 89.75 111 GLU A C 1
ATOM 909 O O . GLU A 1 111 ? 11.682 -11.998 -25.966 1.00 89.75 111 GLU A O 1
ATOM 914 N N . ASP A 1 112 ? 13.865 -12.221 -26.472 1.00 86.50 112 ASP A N 1
ATOM 915 C CA . ASP A 1 112 ? 14.371 -12.014 -25.111 1.00 86.50 112 ASP A CA 1
ATOM 916 C C . ASP A 1 112 ? 14.062 -10.580 -24.626 1.00 86.50 112 ASP A C 1
ATOM 918 O O . ASP A 1 112 ? 13.695 -10.363 -23.472 1.00 86.50 112 ASP A O 1
ATOM 922 N N . LEU A 1 113 ? 14.145 -9.585 -25.524 1.00 86.81 113 LEU A N 1
ATOM 923 C CA . LEU A 1 113 ? 13.764 -8.195 -25.225 1.00 86.81 113 LEU A CA 1
ATOM 924 C C . LEU A 1 113 ? 12.267 -8.055 -24.926 1.00 86.81 113 LEU A C 1
ATOM 926 O O . LEU A 1 113 ? 11.876 -7.290 -24.042 1.00 86.81 113 LEU A O 1
ATOM 930 N N . MET A 1 114 ? 11.428 -8.770 -25.677 1.00 88.88 114 MET A N 1
ATOM 931 C CA . MET A 1 114 ? 9.984 -8.782 -25.463 1.00 88.88 114 MET A CA 1
ATOM 932 C C . MET A 1 114 ? 9.624 -9.448 -24.136 1.00 88.88 114 MET A C 1
ATOM 934 O O . MET A 1 114 ? 8.783 -8.920 -23.409 1.00 88.88 114 MET A O 1
ATOM 938 N N . GLU A 1 115 ? 10.261 -10.570 -23.800 1.00 89.44 115 GLU A N 1
ATOM 939 C CA . GLU A 1 115 ? 10.067 -11.241 -22.513 1.00 89.44 115 GLU A CA 1
ATOM 940 C C . GLU A 1 115 ? 10.460 -10.329 -21.342 1.00 89.44 115 GLU A C 1
ATOM 942 O O . GLU A 1 115 ? 9.689 -10.175 -20.390 1.00 89.44 115 GLU A O 1
ATOM 947 N N . ASP A 1 116 ? 11.600 -9.643 -21.456 1.00 87.50 116 ASP A N 1
ATOM 948 C CA . ASP A 1 116 ? 12.052 -8.670 -20.463 1.00 87.50 116 ASP A CA 1
ATOM 949 C C . ASP A 1 116 ? 11.041 -7.527 -20.290 1.00 87.50 116 ASP A C 1
ATOM 951 O O . ASP A 1 116 ? 10.606 -7.256 -19.170 1.00 87.50 116 ASP A O 1
ATOM 955 N N . LEU A 1 117 ? 10.594 -6.900 -21.384 1.00 87.88 117 LEU A N 1
ATOM 956 C CA . LEU A 1 117 ? 9.600 -5.822 -21.334 1.00 87.88 117 LEU A CA 1
ATOM 957 C C . LEU A 1 117 ? 8.282 -6.279 -20.689 1.00 87.88 117 LEU A C 1
ATOM 959 O O . LEU A 1 117 ? 7.713 -5.564 -19.862 1.00 87.88 117 LEU A O 1
ATOM 963 N N . LEU A 1 118 ? 7.790 -7.466 -21.048 1.00 90.25 118 LEU A N 1
ATOM 964 C CA . LEU A 1 118 ? 6.570 -8.026 -20.467 1.00 90.25 118 LEU A CA 1
ATOM 965 C C . LEU A 1 118 ? 6.733 -8.289 -18.967 1.00 90.25 118 LEU A C 1
ATOM 967 O O . LEU A 1 118 ? 5.809 -8.011 -18.199 1.00 90.25 118 LEU A O 1
ATOM 971 N N . SER A 1 119 ? 7.905 -8.762 -18.542 1.00 89.69 119 SER A N 1
ATOM 972 C CA . SER A 1 119 ? 8.242 -8.952 -17.131 1.00 89.69 119 SER A CA 1
ATOM 973 C C . SER A 1 119 ? 8.234 -7.626 -16.359 1.00 89.69 119 SER A C 1
ATOM 975 O O . SER A 1 119 ? 7.600 -7.541 -15.301 1.00 89.69 119 SER A O 1
ATOM 977 N N . GLU A 1 120 ? 8.823 -6.558 -16.917 1.00 88.62 120 GLU A N 1
ATOM 978 C CA . GLU A 1 120 ? 8.774 -5.205 -16.336 1.00 88.62 120 GLU A CA 1
ATOM 979 C C . GLU A 1 120 ? 7.346 -4.694 -16.175 1.00 88.62 120 GLU A C 1
ATOM 981 O O . GLU A 1 120 ? 6.950 -4.217 -15.106 1.00 88.62 120 GLU A O 1
ATOM 986 N N . CYS A 1 121 ? 6.561 -4.789 -17.250 1.00 90.31 121 CYS A N 1
ATOM 987 C CA . CYS A 1 121 ? 5.181 -4.330 -17.259 1.00 90.31 121 CYS A CA 1
ATOM 988 C C . CYS A 1 121 ? 4.327 -5.118 -16.263 1.00 90.31 121 CYS A C 1
ATOM 990 O O . CYS A 1 121 ? 3.491 -4.526 -15.579 1.00 90.31 121 CYS A O 1
ATOM 992 N N . ASN A 1 122 ? 4.549 -6.430 -16.144 1.00 90.88 122 ASN A N 1
ATOM 993 C CA . ASN A 1 122 ? 3.857 -7.271 -15.177 1.00 90.88 122 ASN A CA 1
ATOM 994 C C . ASN A 1 122 ? 4.203 -6.877 -13.734 1.00 90.88 122 ASN A C 1
ATOM 996 O O . ASN A 1 122 ? 3.296 -6.671 -12.927 1.00 90.88 122 ASN A O 1
ATOM 1000 N N . TRP A 1 123 ? 5.488 -6.705 -13.413 1.00 92.94 123 TRP A N 1
ATOM 1001 C CA . TRP A 1 123 ? 5.923 -6.255 -12.087 1.00 92.94 123 TRP A CA 1
ATOM 1002 C C . TRP A 1 123 ? 5.299 -4.905 -11.705 1.00 92.94 123 TRP A C 1
ATOM 1004 O O . TRP A 1 123 ? 4.691 -4.770 -10.638 1.00 92.94 123 TRP A O 1
ATOM 1014 N N . LEU A 1 124 ? 5.392 -3.914 -12.596 1.00 91.69 124 LEU A N 1
ATOM 1015 C CA . LEU A 1 124 ? 4.833 -2.588 -12.344 1.00 91.69 124 LEU A CA 1
ATOM 1016 C C . LEU A 1 124 ? 3.306 -2.652 -12.201 1.00 91.69 124 LEU A C 1
ATOM 1018 O O . LEU A 1 124 ? 2.737 -2.022 -11.308 1.00 91.69 124 LEU A O 1
ATOM 1022 N N . GLY A 1 125 ? 2.6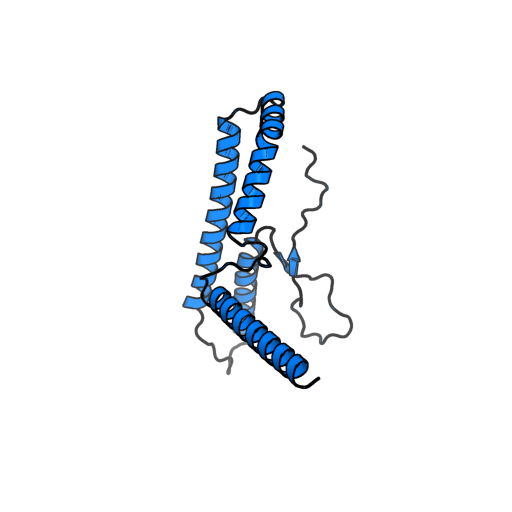45 -3.458 -13.035 1.00 91.94 125 GLY A N 1
ATOM 1023 C CA . GLY A 1 125 ? 1.207 -3.699 -12.965 1.00 91.94 125 GLY A CA 1
ATOM 1024 C C . GLY A 1 125 ? 0.765 -4.281 -11.620 1.00 91.94 125 GLY A C 1
ATOM 1025 O O . GLY A 1 125 ? -0.224 -3.817 -11.052 1.00 91.94 125 GLY A O 1
ATOM 1026 N N . GLN A 1 126 ? 1.516 -5.235 -11.063 1.00 93.12 126 GLN A N 1
ATOM 1027 C CA . GLN A 1 126 ? 1.240 -5.802 -9.737 1.00 93.12 126 GLN A CA 1
ATOM 1028 C C . GLN A 1 126 ? 1.356 -4.750 -8.625 1.00 93.12 126 GLN A C 1
ATOM 1030 O O . GLN A 1 126 ? 0.471 -4.658 -7.771 1.00 93.12 126 GLN A O 1
ATOM 1035 N N . LEU A 1 127 ? 2.394 -3.906 -8.656 1.00 93.50 127 LEU A N 1
ATOM 1036 C CA . LEU A 1 127 ? 2.544 -2.808 -7.693 1.00 93.50 127 LEU A CA 1
ATOM 1037 C C . LEU A 1 127 ? 1.404 -1.788 -7.787 1.00 93.50 127 LEU A C 1
ATOM 1039 O O . LEU A 1 127 ? 0.877 -1.348 -6.762 1.00 93.50 127 LEU A O 1
ATOM 1043 N N . MET A 1 128 ? 0.999 -1.434 -9.007 1.00 92.19 128 MET A N 1
ATOM 1044 C CA . MET A 1 128 ? -0.117 -0.521 -9.256 1.00 92.19 128 MET A CA 1
ATOM 1045 C C . MET A 1 128 ? -1.453 -1.089 -8.765 1.00 92.19 128 MET A C 1
ATOM 1047 O O . MET A 1 128 ? -2.251 -0.353 -8.179 1.00 92.19 128 MET A O 1
ATOM 1051 N N . ALA A 1 129 ? -1.685 -2.390 -8.955 1.00 92.00 129 ALA A N 1
ATOM 1052 C CA . ALA A 1 129 ? -2.892 -3.073 -8.496 1.00 92.00 129 ALA A CA 1
ATOM 1053 C C . ALA A 1 129 ? -3.004 -3.107 -6.963 1.00 92.00 129 ALA A C 1
ATOM 1055 O O . ALA A 1 129 ? -4.107 -3.018 -6.426 1.00 92.00 129 ALA A O 1
ATOM 1056 N N . LEU A 1 130 ? -1.871 -3.196 -6.261 1.00 93.38 130 LEU A N 1
ATOM 1057 C CA . LEU A 1 130 ? -1.817 -3.142 -4.800 1.00 93.38 130 LEU A CA 1
ATOM 1058 C C . LEU A 1 130 ? -1.991 -1.724 -4.233 1.00 93.38 130 LEU A C 1
ATOM 1060 O O . LEU A 1 130 ? -2.178 -1.575 -3.028 1.00 93.38 130 LEU A O 1
ATOM 1064 N N . ASN A 1 131 ? -1.953 -0.670 -5.054 1.00 91.44 131 ASN A N 1
ATOM 1065 C CA . ASN A 1 131 ? -2.210 0.682 -4.562 1.00 91.44 131 ASN A CA 1
ATOM 1066 C C . ASN A 1 131 ? -3.641 0.817 -4.005 1.00 91.44 131 ASN A C 1
ATOM 1068 O O . ASN A 1 131 ? -4.560 0.124 -4.438 1.00 91.44 131 ASN A O 1
ATOM 1072 N N . ASN A 1 132 ? -3.854 1.739 -3.061 1.00 85.81 132 ASN A N 1
ATOM 1073 C CA . ASN A 1 132 ? -5.180 2.013 -2.506 1.00 85.81 132 ASN A CA 1
ATOM 1074 C C . ASN A 1 132 ? -5.577 3.489 -2.724 1.00 85.81 132 ASN A C 1
ATOM 1076 O O . ASN A 1 132 ? -5.064 4.354 -2.010 1.00 85.81 132 ASN A O 1
ATOM 1080 N N . PRO A 1 133 ? -6.485 3.796 -3.672 1.00 87.56 133 PRO A N 1
ATOM 1081 C CA . PRO A 1 133 ? -7.177 2.862 -4.568 1.00 87.56 133 PRO A CA 1
ATOM 1082 C C . PRO A 1 133 ? -6.264 2.353 -5.705 1.00 87.56 133 PRO A C 1
ATOM 1084 O O . PRO A 1 133 ? -5.269 3.017 -6.014 1.00 87.56 133 PRO A O 1
ATOM 1087 N N . PRO A 1 134 ? -6.586 1.212 -6.347 1.00 89.81 134 PRO A N 1
ATOM 1088 C CA . PRO A 1 134 ? -5.740 0.638 -7.392 1.00 89.81 134 PRO A CA 1
ATOM 1089 C C . PRO A 1 134 ? -5.474 1.632 -8.520 1.00 89.81 134 PRO A C 1
ATOM 1091 O O . PRO A 1 134 ? -6.359 2.397 -8.913 1.00 89.81 134 PRO A O 1
ATOM 1094 N N . LEU A 1 135 ? -4.252 1.630 -9.039 1.00 91.50 135 LEU A N 1
ATOM 1095 C CA . LEU A 1 135 ? -3.861 2.442 -10.186 1.00 91.50 135 LEU A CA 1
ATOM 1096 C C . LEU A 1 135 ? -3.964 1.618 -11.466 1.00 91.50 135 LEU A C 1
ATOM 1098 O O . LEU A 1 135 ? -3.770 0.406 -11.464 1.00 91.50 135 LEU A O 1
ATOM 1102 N N . GLN A 1 136 ? -4.229 2.294 -12.578 1.00 90.00 136 GLN A N 1
ATOM 1103 C CA . GLN A 1 136 ? -4.216 1.692 -13.907 1.00 90.00 136 GLN A CA 1
ATOM 1104 C C . GLN A 1 136 ? -3.573 2.649 -14.921 1.00 90.00 136 GLN A C 1
ATOM 1106 O O . GLN A 1 136 ? -3.709 3.872 -14.773 1.00 90.00 136 GLN A O 1
ATOM 1111 N N . PRO A 1 137 ? -2.894 2.129 -15.960 1.00 89.44 137 PRO A N 1
ATOM 1112 C CA . PRO A 1 137 ? -2.396 2.961 -17.044 1.00 89.44 137 PRO A CA 1
ATOM 1113 C C . PRO A 1 137 ? -3.546 3.665 -17.768 1.00 89.44 137 PRO A C 1
ATOM 1115 O O . PRO A 1 137 ? -4.649 3.124 -17.921 1.00 89.44 137 PRO A O 1
ATOM 1118 N N . ASP A 1 138 ? -3.299 4.895 -18.202 1.00 87.69 138 ASP A N 1
ATOM 1119 C CA . ASP A 1 138 ? -4.301 5.702 -18.884 1.00 87.69 138 ASP A CA 1
ATOM 1120 C C . ASP A 1 138 ? -4.287 5.495 -20.403 1.00 87.69 138 ASP A C 1
ATOM 1122 O O . ASP A 1 138 ? -3.866 6.354 -21.175 1.00 87.69 138 ASP A O 1
ATOM 1126 N N . TRP A 1 139 ? -4.792 4.340 -20.835 1.00 83.00 139 TRP A N 1
ATOM 1127 C CA . TRP A 1 139 ? -4.888 3.968 -22.252 1.00 83.00 139 TRP A CA 1
ATOM 1128 C C . TRP A 1 139 ? -5.838 4.846 -23.078 1.00 83.00 139 TRP A C 1
ATOM 1130 O O . TRP A 1 139 ? -5.885 4.722 -24.297 1.00 83.00 139 TRP A O 1
ATOM 1140 N N . LYS A 1 140 ? -6.661 5.695 -22.446 1.00 79.50 140 LYS A N 1
ATOM 1141 C CA . LYS A 1 140 ? -7.689 6.472 -23.159 1.00 79.50 140 LYS A CA 1
ATOM 1142 C C . LYS A 1 140 ? -7.166 7.808 -23.680 1.00 79.50 140 LYS A C 1
ATOM 1144 O O . LYS A 1 140 ? -7.662 8.286 -24.695 1.00 79.50 140 LYS A O 1
ATOM 1149 N N . HIS A 1 141 ? -6.177 8.401 -23.016 1.00 74.56 141 HIS A N 1
ATOM 1150 C CA . HIS A 1 141 ? -5.671 9.735 -23.347 1.00 74.56 141 HIS A CA 1
ATOM 1151 C C . HIS A 1 141 ? -4.327 9.679 -24.089 1.00 74.56 141 HIS A C 1
ATOM 1153 O O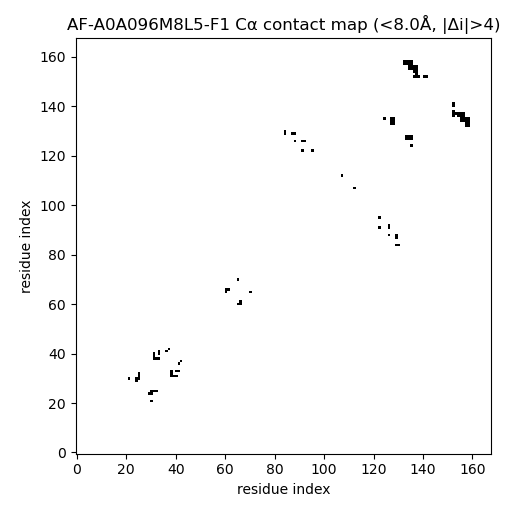 . HIS A 1 141 ? -3.373 10.371 -23.727 1.00 74.56 141 HIS A O 1
ATOM 1159 N N . HIS A 1 142 ? -4.240 8.866 -25.147 1.00 68.94 142 HIS A N 1
ATOM 1160 C CA . HIS A 1 142 ? -3.105 8.945 -26.070 1.00 68.94 142 HIS A CA 1
ATOM 1161 C C . HIS A 1 142 ? -3.173 10.265 -26.852 1.00 68.94 142 HIS A C 1
ATOM 1163 O O . HIS A 1 142 ? -4.184 10.572 -27.485 1.00 68.94 142 HIS A O 1
ATOM 1169 N N . MET A 1 143 ? -2.107 11.069 -26.788 1.00 65.56 143 MET A N 1
ATOM 1170 C CA . MET A 1 143 ? -2.060 12.351 -27.493 1.00 65.56 143 MET A CA 1
ATOM 1171 C C . MET A 1 143 ? -1.939 12.124 -29.011 1.00 65.56 143 MET A C 1
ATOM 1173 O O . MET A 1 143 ? -1.034 11.397 -29.433 1.00 65.56 143 MET A O 1
ATOM 1177 N N . PRO A 1 144 ? -2.794 12.752 -29.842 1.00 68.38 144 PRO A N 1
ATOM 1178 C CA . PRO A 1 144 ? -2.671 12.680 -31.296 1.00 68.38 144 PRO A CA 1
ATOM 1179 C C . PRO A 1 144 ? -1.311 13.209 -31.775 1.00 68.38 144 PRO A C 1
ATOM 1181 O O . PRO A 1 144 ? -0.822 14.215 -31.264 1.00 68.38 144 PRO A O 1
ATOM 1184 N N . GLY A 1 145 ? -0.712 12.551 -32.772 1.00 73.38 145 GLY A N 1
ATOM 1185 C CA . GLY A 1 145 ? 0.559 12.975 -33.376 1.00 73.38 145 GLY A CA 1
ATOM 1186 C C . GLY A 1 145 ? 1.826 12.473 -32.674 1.00 73.38 145 GLY A C 1
ATOM 1187 O O . GLY A 1 145 ? 2.919 12.918 -33.015 1.00 73.38 145 GLY A O 1
ATOM 1188 N N . MET A 1 146 ? 1.710 11.559 -31.705 1.00 73.19 146 MET A N 1
ATOM 1189 C CA . MET A 1 146 ? 2.875 10.862 -31.156 1.00 73.19 146 MET A CA 1
ATOM 1190 C C . MET A 1 146 ? 3.441 9.825 -32.125 1.00 73.19 146 MET A C 1
ATOM 1192 O O . MET A 1 146 ? 2.710 9.204 -32.892 1.00 73.19 146 MET A O 1
ATOM 1196 N N . ASP A 1 147 ? 4.756 9.628 -32.026 1.00 82.75 147 ASP A N 1
ATOM 1197 C CA . ASP A 1 147 ? 5.458 8.526 -32.673 1.00 82.75 147 ASP A CA 1
ATOM 1198 C C . ASP A 1 147 ? 4.825 7.164 -32.332 1.00 82.75 147 ASP A C 1
ATOM 1200 O O . ASP A 1 147 ? 4.383 6.938 -31.200 1.00 82.75 147 ASP A O 1
ATOM 1204 N N . ALA A 1 148 ? 4.797 6.262 -33.317 1.00 78.88 148 ALA A N 1
ATOM 1205 C CA . ALA A 1 148 ? 4.153 4.954 -33.208 1.00 78.88 148 ALA A CA 1
ATOM 1206 C C . ALA A 1 148 ? 4.798 4.045 -32.143 1.00 78.88 148 ALA A C 1
ATOM 1208 O O . ALA A 1 148 ? 4.149 3.112 -31.673 1.00 78.88 148 ALA A O 1
ATOM 1209 N N . TRP A 1 149 ? 6.036 4.331 -31.720 1.00 82.69 149 TRP A N 1
ATOM 1210 C CA . TRP A 1 149 ? 6.730 3.603 -30.657 1.00 82.69 149 TRP A CA 1
ATOM 1211 C C . TRP A 1 149 ? 6.424 4.119 -29.246 1.00 82.69 149 TRP A C 1
ATOM 1213 O O . TRP A 1 149 ? 6.870 3.520 -28.267 1.00 82.69 149 TRP A O 1
ATOM 1223 N N . HIS A 1 150 ? 5.610 5.169 -29.087 1.00 81.31 150 HIS A N 1
ATOM 1224 C CA . HIS A 1 150 ? 5.089 5.588 -27.779 1.00 81.31 150 HIS A CA 1
ATOM 1225 C C . HIS A 1 150 ? 3.923 4.698 -27.312 1.00 81.31 150 HIS A C 1
ATOM 1227 O O . HIS A 1 150 ? 2.811 5.163 -27.063 1.00 81.31 150 HIS A O 1
ATOM 1233 N N . ILE A 1 151 ? 4.202 3.401 -27.183 1.00 79.69 151 ILE A N 1
ATOM 1234 C CA . ILE A 1 151 ? 3.223 2.359 -26.855 1.00 79.69 151 ILE A CA 1
ATOM 1235 C C . ILE A 1 151 ? 2.732 2.411 -25.401 1.00 79.69 151 ILE A C 1
ATOM 1237 O O . ILE A 1 151 ? 1.637 1.937 -25.112 1.00 79.69 151 ILE A O 1
ATOM 1241 N N . LEU A 1 152 ? 3.513 2.987 -24.477 1.00 84.00 152 LEU A N 1
ATOM 1242 C CA . LEU A 1 152 ? 3.145 3.087 -23.061 1.00 84.00 152 LEU A CA 1
ATOM 1243 C C . LEU A 1 152 ? 2.419 4.413 -22.757 1.00 84.00 152 LEU A C 1
ATOM 1245 O O . LEU A 1 152 ? 2.874 5.475 -23.197 1.00 84.00 152 LEU A O 1
ATOM 1249 N N . PRO A 1 153 ? 1.329 4.399 -21.965 1.00 84.00 153 PRO A N 1
ATOM 1250 C CA . PRO A 1 153 ? 0.658 5.611 -21.515 1.00 84.00 153 PRO A CA 1
ATOM 1251 C C . PRO A 1 153 ? 1.587 6.484 -20.678 1.00 84.00 153 PRO A C 1
ATOM 1253 O O . PRO A 1 153 ? 2.366 5.990 -19.866 1.00 84.00 153 PRO A O 1
ATOM 1256 N N . ARG A 1 154 ? 1.462 7.806 -20.826 1.00 84.06 154 ARG A N 1
ATOM 1257 C CA . ARG A 1 154 ? 2.270 8.762 -20.050 1.00 84.06 154 ARG A CA 1
ATOM 1258 C C . ARG A 1 154 ? 1.736 9.031 -18.646 1.00 84.06 154 ARG A C 1
ATOM 1260 O O . ARG A 1 154 ? 2.458 9.595 -17.834 1.00 84.06 154 ARG A O 1
ATOM 1267 N N . ASN A 1 155 ? 0.487 8.657 -18.379 1.00 86.25 155 ASN A N 1
ATOM 1268 C CA . ASN A 1 155 ? -0.200 8.949 -17.128 1.00 86.25 155 ASN A CA 1
ATOM 1269 C C . ASN A 1 155 ? -0.826 7.693 -16.520 1.00 86.25 155 ASN A C 1
ATOM 1271 O O . ASN A 1 155 ? -1.126 6.710 -17.205 1.00 86.25 155 ASN A O 1
ATOM 1275 N N . PHE A 1 156 ? -1.080 7.784 -15.217 1.00 88.06 156 PHE A N 1
ATOM 1276 C CA . PHE A 1 156 ? -1.873 6.827 -14.461 1.00 88.06 156 PHE A CA 1
ATOM 1277 C C . PHE A 1 156 ? -3.174 7.474 -14.012 1.00 88.06 156 PHE A C 1
ATOM 1279 O O . PHE A 1 156 ? -3.259 8.684 -13.806 1.00 88.06 156 PHE A O 1
ATOM 1286 N N . ARG A 1 157 ? -4.184 6.639 -13.810 1.00 88.12 157 ARG A N 1
ATOM 1287 C CA . ARG A 1 157 ? -5.469 7.040 -13.244 1.00 88.12 157 ARG A CA 1
ATOM 1288 C C . ARG A 1 157 ? -5.873 6.053 -12.163 1.00 88.12 157 ARG A C 1
ATOM 1290 O O . ARG A 1 157 ? -5.455 4.895 -12.183 1.00 88.12 157 ARG A O 1
ATOM 1297 N N . TYR A 1 158 ? -6.721 6.494 -11.246 1.00 86.56 158 TYR A N 1
ATOM 1298 C CA . TYR A 1 158 ? -7.332 5.581 -10.292 1.00 86.56 158 TYR A CA 1
ATOM 1299 C C . TYR A 1 158 ? -8.312 4.645 -10.999 1.00 86.56 158 TYR A C 1
ATOM 1301 O O . TYR A 1 158 ? -8.981 5.008 -11.975 1.00 86.56 158 TYR A O 1
ATOM 1309 N N . PHE A 1 159 ? -8.391 3.420 -10.502 1.00 78.44 159 PHE A N 1
ATOM 1310 C CA . PHE A 1 159 ? -9.465 2.514 -10.835 1.00 78.44 159 PHE A CA 1
ATOM 1311 C C . PHE A 1 159 ? -10.742 3.033 -10.173 1.00 78.44 159 PHE A C 1
ATOM 1313 O O . PHE A 1 159 ? -10.901 2.963 -8.955 1.00 78.44 159 PHE A O 1
ATOM 1320 N N . ALA A 1 160 ? -11.637 3.594 -10.979 1.00 67.69 160 ALA A N 1
ATOM 1321 C CA . ALA A 1 160 ? -13.012 3.821 -10.576 1.00 67.69 160 ALA A CA 1
ATOM 1322 C C . ALA A 1 160 ? -13.784 2.535 -10.905 1.00 67.69 160 ALA A C 1
ATOM 1324 O O . ALA A 1 160 ? -14.000 2.276 -12.093 1.00 67.69 160 ALA A O 1
ATOM 1325 N N . PRO A 1 161 ? -14.154 1.697 -9.916 1.00 57.00 161 PRO A N 1
ATOM 1326 C CA . PRO A 1 161 ? -15.164 0.684 -10.169 1.00 57.00 161 PRO A CA 1
ATOM 1327 C C . PRO A 1 161 ? -16.425 1.420 -10.613 1.00 57.00 161 PRO A C 1
ATOM 1329 O O . PRO A 1 161 ? -16.808 2.413 -9.992 1.00 57.00 161 PRO A O 1
ATOM 1332 N N . ASP A 1 162 ? -17.022 0.970 -11.712 1.00 50.31 162 ASP A N 1
ATOM 1333 C CA . ASP A 1 162 ? -18.256 1.550 -12.223 1.00 50.31 162 ASP A CA 1
ATOM 1334 C C . ASP A 1 162 ? -19.280 1.584 -11.077 1.00 50.31 162 ASP A C 1
ATOM 1336 O O . ASP A 1 162 ? -19.545 0.568 -10.425 1.00 50.31 162 ASP A O 1
ATOM 1340 N N . SER A 1 163 ? -19.794 2.771 -10.756 1.00 46.94 163 SER A N 1
ATOM 1341 C CA . SER A 1 163 ? -20.593 3.041 -9.548 1.00 46.94 163 SER A CA 1
ATOM 1342 C C . SER A 1 163 ? -21.943 2.305 -9.522 1.00 46.94 163 SER A C 1
ATOM 1344 O O . SER A 1 163 ? -22.746 2.508 -8.615 1.00 46.94 163 SER A O 1
ATOM 1346 N N . SER A 1 164 ? -22.214 1.463 -10.517 1.00 43.47 164 SER A N 1
ATOM 1347 C CA . SER A 1 164 ? -23.456 0.728 -10.742 1.00 43.47 164 SER A CA 1
ATOM 1348 C C . SER A 1 164 ? -23.630 -0.515 -9.858 1.00 43.47 164 SER A C 1
ATOM 1350 O O . SER A 1 164 ? -24.730 -1.057 -9.816 1.00 43.47 164 SER A O 1
ATOM 1352 N N . HIS A 1 165 ? -22.607 -0.953 -9.110 1.00 39.72 165 HIS A N 1
ATOM 1353 C CA . HIS A 1 165 ? -22.649 -2.217 -8.348 1.00 39.72 165 HIS A CA 1
ATOM 1354 C C . HIS A 1 165 ? -22.605 -2.099 -6.811 1.00 39.72 165 HIS A C 1
ATOM 1356 O O . HIS A 1 165 ? -22.485 -3.114 -6.126 1.00 39.72 165 HIS A O 1
ATOM 1362 N N . TYR A 1 166 ? -22.764 -0.899 -6.243 1.00 38.19 166 TYR A N 1
ATOM 1363 C CA . TYR A 1 166 ? -22.893 -0.714 -4.787 1.00 38.19 166 TYR A CA 1
ATOM 1364 C C . TYR A 1 166 ? -24.258 -0.127 -4.399 1.00 38.19 166 TYR A C 1
ATOM 1366 O O . TYR A 1 166 ? -24.350 0.894 -3.724 1.00 38.19 166 TYR A O 1
ATOM 1374 N N . LEU A 1 167 ? -25.328 -0.802 -4.823 1.00 36.09 167 LEU A N 1
ATOM 1375 C CA . LEU A 1 167 ? -26.639 -0.750 -4.175 1.00 36.09 167 LEU A CA 1
ATOM 1376 C C . LEU A 1 167 ? -26.931 -2.146 -3.619 1.00 36.09 167 LEU A C 1
ATOM 1378 O O . LEU A 1 167 ? -27.534 -2.974 -4.297 1.00 36.09 167 LEU A O 1
ATOM 1382 N N . CYS A 1 168 ? -26.453 -2.423 -2.407 1.00 34.56 168 CYS A N 1
ATOM 1383 C CA . CYS A 1 168 ? -26.957 -3.519 -1.586 1.00 34.56 168 CYS A CA 1
ATOM 1384 C C . CYS A 1 168 ? -26.840 -3.156 -0.105 1.00 34.56 168 CYS A C 1
ATOM 1386 O O . CYS A 1 168 ? -25.763 -2.653 0.296 1.00 34.56 168 CYS A O 1
#

Solvent-accessible surface area (backbone atoms only — not comparable to full-atom values): 10101 Å² total; per-residue (Å²): 107,75,68,59,57,49,52,52,54,54,51,50,54,49,50,53,51,52,52,50,53,52,50,51,32,41,75,70,67,76,40,82,54,87,83,43,88,80,26,72,68,54,50,50,53,55,48,52,53,49,58,70,48,39,69,60,53,53,50,54,39,51,76,69,69,51,50,72,64,60,53,51,50,56,51,49,54,52,50,52,51,53,50,52,38,51,52,50,45,51,50,58,52,46,57,48,63,78,65,61,67,89,78,76,82,72,94,62,53,71,66,61,54,50,52,50,51,52,50,52,53,50,54,53,49,53,51,29,53,58,36,90,71,28,42,40,74,33,80,82,75,71,67,88,91,62,64,88,83,67,76,68,60,94,48,73,41,71,62,73,74,72,83,85,77,80,83,129

Sequence (168 aa):
RKIIEKQEKDLESLKDKVANEVALSIKTGKTESLNNPVSQTRLKELYDDLRCRWPKIKRLLKSNKKTSEVVKESIKVRQHKQSAIQDLQQALYYSRIEGHVSKTYKDVKPEDLMEDLLSECNWLGQLMALNNPPLQPDWKHHMPGMDAWHILPRNFRYFAPDSSHYLC